Protein AF-A0A6V7VM84-F1 (afdb_monomer_lite)

pLDDT: mean 86.38, std 10.0, range [45.72, 98.25]

Organism: Meloidogyne enterolobii (NCBI:txid390850)

Secondary structure (DSSP, 8-state):
-HHHHHHTT-------TTT-----SS--PPPPPPHHHHHHHHHHHHHHTTTSSTT--SS-EEEEEEEETTEEEEEEE--PPPGGGG--

Radius of gyration: 18.18 Å; chains: 1; bounding box: 34×46×37 Å

Structure (mmCIF, N/CA/C/O backbone):
data_AF-A0A6V7VM84-F1
#
_entry.id   AF-A0A6V7VM84-F1
#
loop_
_atom_site.group_PDB
_atom_site.id
_atom_site.type_symbol
_atom_site.label_atom_id
_atom_site.label_alt_id
_atom_site.label_comp_id
_atom_site.label_asym_id
_atom_site.label_entity_id
_atom_site.label_seq_id
_atom_site.pdbx_PDB_ins_code
_atom_site.Cartn_x
_atom_site.Cartn_y
_atom_site.Cartn_z
_atom_site.occupancy
_atom_site.B_iso_or_equiv
_atom_site.auth_seq_id
_atom_site.auth_comp_id
_atom_site.auth_asym_id
_atom_site.auth_atom_id
_atom_site.pdbx_PDB_model_num
ATOM 1 N N . MET A 1 1 ? 4.108 7.063 -0.400 1.00 82.19 1 MET A N 1
ATOM 2 C CA . MET A 1 1 ? 5.100 5.969 -0.279 1.00 82.19 1 MET A CA 1
ATOM 3 C C . MET A 1 1 ? 6.501 6.339 -0.742 1.00 82.19 1 MET A C 1
ATOM 5 O O . MET A 1 1 ? 7.369 6.335 0.111 1.00 82.19 1 MET A O 1
ATOM 9 N N . GLY A 1 2 ? 6.755 6.712 -2.007 1.00 87.88 2 GLY A N 1
ATOM 10 C CA . GLY A 1 2 ? 8.128 7.025 -2.464 1.00 87.88 2 GLY A CA 1
ATOM 11 C C . GLY A 1 2 ? 8.880 8.034 -1.579 1.00 87.88 2 GLY A C 1
ATOM 12 O O . GLY A 1 2 ? 9.994 7.761 -1.152 1.00 87.88 2 GLY A O 1
ATOM 13 N N . LYS A 1 3 ? 8.220 9.135 -1.196 1.00 86.38 3 LYS A N 1
ATOM 14 C CA . LYS A 1 3 ? 8.754 10.129 -0.247 1.00 86.38 3 LYS A CA 1
ATOM 15 C C . LYS A 1 3 ? 9.117 9.534 1.131 1.00 86.38 3 LYS A C 1
ATOM 17 O O . LYS A 1 3 ? 10.158 9.897 1.652 1.00 86.38 3 LYS A O 1
ATOM 22 N N . ARG A 1 4 ? 8.330 8.582 1.664 1.00 88.06 4 ARG A N 1
ATOM 23 C CA . ARG A 1 4 ? 8.587 7.893 2.954 1.00 88.06 4 ARG A CA 1
ATOM 24 C C . ARG A 1 4 ? 9.808 6.964 2.905 1.00 88.06 4 ARG A C 1
ATOM 26 O O . ARG A 1 4 ? 10.475 6.755 3.910 1.00 88.06 4 ARG A O 1
ATOM 33 N N . ILE A 1 5 ? 10.074 6.364 1.744 1.00 90.75 5 ILE A N 1
ATOM 34 C CA . ILE A 1 5 ? 11.251 5.506 1.534 1.00 90.75 5 ILE A CA 1
ATOM 35 C C . ILE A 1 5 ? 12.507 6.384 1.513 1.00 90.75 5 ILE A C 1
ATOM 37 O O . ILE A 1 5 ? 13.459 6.129 2.243 1.00 90.75 5 ILE A O 1
ATOM 41 N N . LEU A 1 6 ? 12.462 7.468 0.735 1.00 89.31 6 LEU A N 1
ATOM 42 C CA . LEU A 1 6 ? 13.581 8.398 0.585 1.00 89.31 6 LEU A CA 1
ATOM 43 C C . LEU A 1 6 ? 13.892 9.173 1.875 1.00 89.31 6 LEU A C 1
ATOM 45 O O . LEU A 1 6 ? 15.060 9.404 2.160 1.00 89.31 6 LEU A O 1
ATOM 49 N N . SER A 1 7 ? 12.882 9.542 2.673 1.00 87.12 7 SER A N 1
ATOM 50 C CA . SER A 1 7 ? 13.083 10.255 3.947 1.00 87.12 7 SER A CA 1
ATOM 51 C C . SER A 1 7 ? 13.802 9.419 5.010 1.00 87.12 7 SER A C 1
ATOM 53 O O . SER A 1 7 ? 14.382 9.982 5.928 1.00 87.12 7 SER A O 1
ATOM 55 N N . ASN A 1 8 ? 13.780 8.089 4.886 1.00 87.75 8 ASN A N 1
ATOM 56 C CA . ASN A 1 8 ? 14.527 7.167 5.747 1.00 87.75 8 ASN A CA 1
ATOM 57 C C . ASN A 1 8 ? 15.880 6.754 5.137 1.00 87.75 8 ASN A C 1
ATOM 59 O O . ASN A 1 8 ? 16.451 5.744 5.536 1.00 87.75 8 ASN A O 1
ATOM 63 N N . ASN A 1 9 ? 16.384 7.498 4.145 1.00 92.50 9 ASN A N 1
ATOM 64 C CA . ASN A 1 9 ? 17.641 7.216 3.443 1.00 92.50 9 ASN A CA 1
ATOM 65 C C . ASN A 1 9 ? 17.696 5.846 2.740 1.00 92.50 9 ASN A C 1
ATOM 67 O O . ASN A 1 9 ? 18.778 5.324 2.474 1.00 92.50 9 ASN A O 1
ATOM 71 N N . PHE A 1 10 ? 16.545 5.269 2.387 1.00 94.50 10 PHE A N 1
ATOM 72 C CA . PHE A 1 10 ? 16.497 4.056 1.574 1.00 94.50 10 PHE A CA 1
ATOM 73 C C . PHE A 1 10 ? 16.492 4.378 0.077 1.00 94.50 10 PHE A C 1
ATOM 75 O O . PHE A 1 10 ? 15.986 5.412 -0.367 1.00 94.50 10 PHE A O 1
ATOM 82 N N . THR A 1 11 ? 16.998 3.4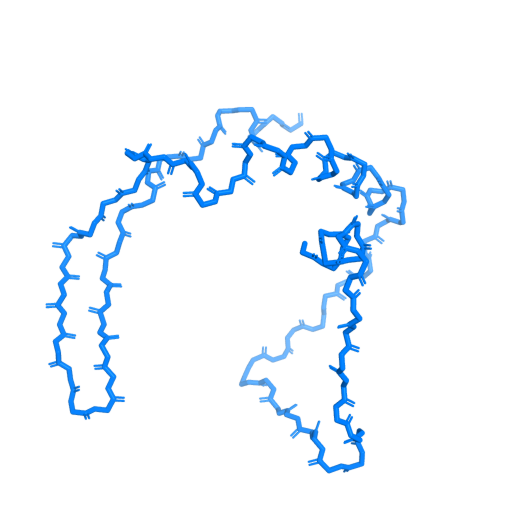43 -0.726 1.00 94.25 11 THR A N 1
ATOM 83 C CA . THR A 1 11 ? 17.004 3.527 -2.190 1.00 94.25 11 THR A CA 1
ATOM 84 C C . THR A 1 11 ? 15.939 2.614 -2.802 1.00 94.25 11 THR A C 1
ATOM 86 O O . THR A 1 11 ? 15.589 1.567 -2.261 1.00 94.25 11 THR A O 1
ATOM 89 N N . ILE A 1 12 ? 15.387 3.021 -3.950 1.00 93.69 12 ILE A N 1
ATOM 90 C CA . ILE A 1 12 ? 14.381 2.235 -4.680 1.00 93.69 12 ILE A CA 1
ATOM 91 C C . ILE A 1 12 ? 15.076 1.499 -5.824 1.00 93.69 12 ILE A C 1
ATOM 93 O O . ILE A 1 12 ? 15.325 2.086 -6.881 1.00 93.69 12 ILE A O 1
ATOM 97 N N . GLY A 1 13 ? 15.355 0.212 -5.620 1.00 93.56 13 GLY A N 1
ATOM 98 C CA . GLY A 1 13 ? 15.839 -0.679 -6.673 1.00 93.56 13 GLY A CA 1
ATOM 99 C C . GLY A 1 13 ? 14.771 -0.913 -7.743 1.00 93.56 13 GLY A C 1
ATOM 100 O O . GLY A 1 13 ? 13.593 -1.094 -7.432 1.00 93.56 13 GLY A O 1
ATOM 101 N N . ARG A 1 14 ? 15.172 -0.897 -9.018 1.00 92.38 14 ARG A N 1
ATOM 102 C CA . ARG A 1 14 ? 14.307 -1.239 -10.155 1.00 92.38 14 ARG A CA 1
ATOM 103 C C . ARG A 1 14 ? 15.032 -2.229 -11.066 1.00 92.38 14 ARG A C 1
ATOM 105 O O . ARG A 1 14 ? 16.213 -2.015 -11.332 1.00 92.38 14 ARG A O 1
ATOM 112 N N . PRO A 1 15 ? 14.358 -3.288 -11.541 1.00 93.06 15 PRO A N 1
ATOM 113 C CA . PRO A 1 15 ? 14.946 -4.202 -12.510 1.00 93.06 15 PRO A CA 1
ATOM 114 C C . PRO A 1 15 ? 15.058 -3.539 -13.890 1.00 93.06 15 PRO A C 1
ATOM 116 O O . PRO A 1 15 ? 14.416 -2.517 -14.149 1.00 93.06 15 PRO A O 1
ATOM 119 N N . ASN A 1 16 ? 15.854 -4.133 -14.784 1.00 93.31 16 ASN A N 1
ATOM 120 C CA . ASN A 1 16 ? 15.986 -3.645 -16.156 1.00 93.31 16 ASN A CA 1
ATOM 121 C C . ASN A 1 16 ? 14.614 -3.656 -16.870 1.00 93.31 16 ASN A C 1
ATOM 123 O O . ASN A 1 16 ? 13.914 -4.673 -16.898 1.00 93.31 16 ASN A O 1
ATOM 127 N N . SER A 1 17 ? 14.249 -2.517 -17.463 1.00 91.44 17 SER A N 1
ATOM 128 C CA . SER A 1 17 ? 13.012 -2.315 -18.221 1.00 91.44 17 SER A CA 1
ATOM 129 C C . SER A 1 17 ? 12.872 -3.211 -19.448 1.00 91.44 17 SER A C 1
ATOM 131 O O . SER A 1 17 ? 11.750 -3.447 -19.895 1.00 91.44 17 SER A O 1
ATOM 133 N N . ASP A 1 18 ? 13.979 -3.718 -19.992 1.00 92.12 18 ASP A N 1
ATOM 134 C CA . ASP A 1 18 ? 13.967 -4.517 -21.216 1.00 92.12 18 ASP A CA 1
ATOM 135 C C . ASP A 1 18 ? 13.158 -5.806 -21.043 1.00 92.12 18 ASP A C 1
ATOM 137 O O . ASP A 1 18 ? 12.370 -6.154 -21.929 1.00 92.12 18 ASP A O 1
ATOM 141 N N . TYR A 1 19 ? 13.281 -6.439 -19.868 1.00 89.31 19 TYR A N 1
ATOM 142 C CA . TYR A 1 19 ? 12.709 -7.753 -19.557 1.00 89.31 19 TYR A CA 1
ATOM 143 C C . TYR A 1 19 ? 11.540 -7.711 -18.559 1.00 89.31 19 TYR A C 1
ATOM 145 O O . TYR A 1 19 ? 10.827 -8.700 -18.420 1.00 89.31 19 TYR A O 1
ATOM 153 N N . VAL A 1 20 ? 11.297 -6.583 -17.878 1.00 87.19 20 VAL A N 1
ATOM 154 C CA . VAL A 1 20 ? 10.234 -6.456 -16.857 1.00 87.19 20 VAL A CA 1
ATOM 155 C C . VAL A 1 20 ? 9.086 -5.591 -17.366 1.00 87.19 20 VAL A C 1
ATOM 157 O O . VAL A 1 20 ? 8.815 -4.492 -16.879 1.00 87.19 20 VAL A O 1
ATOM 160 N N . ARG A 1 21 ? 8.394 -6.1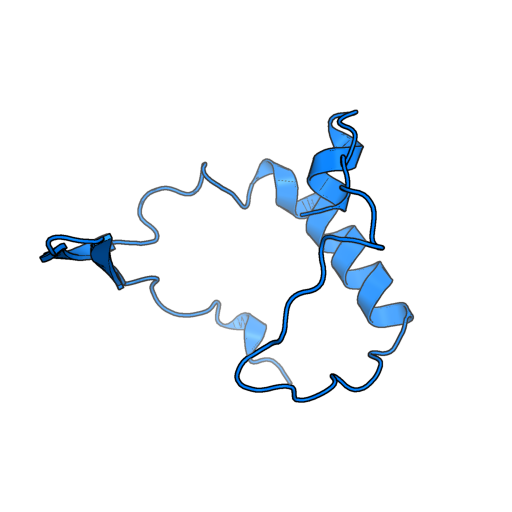03 -18.386 1.00 86.38 21 ARG A N 1
ATOM 161 C CA . ARG A 1 21 ? 7.182 -5.482 -18.934 1.00 86.38 21 ARG A CA 1
ATOM 162 C C . ARG A 1 21 ? 5.958 -6.205 -18.392 1.00 86.38 21 ARG A C 1
ATOM 164 O O . ARG A 1 21 ? 5.886 -7.427 -18.432 1.00 86.38 21 ARG A O 1
ATOM 171 N N . PHE A 1 22 ? 4.982 -5.446 -17.911 1.00 86.69 22 PHE A N 1
ATOM 172 C CA . PHE A 1 22 ? 3.711 -5.974 -17.425 1.00 86.69 22 PHE A CA 1
ATOM 173 C C . PHE A 1 22 ? 2.557 -5.332 -18.192 1.00 86.69 22 PHE A C 1
ATOM 175 O O . PHE A 1 22 ? 2.566 -4.134 -18.482 1.00 86.69 22 PHE A O 1
ATOM 182 N N . SER A 1 23 ? 1.543 -6.129 -18.510 1.00 80.62 23 SER A N 1
ATOM 183 C CA . SER A 1 23 ? 0.294 -5.653 -19.098 1.00 80.62 23 SER A CA 1
ATOM 184 C C . SER A 1 23 ? -0.764 -5.508 -18.009 1.00 80.62 23 SER A C 1
ATOM 186 O O . SER A 1 23 ? -1.069 -6.468 -17.305 1.00 80.62 23 SER A O 1
ATOM 188 N N . MET A 1 24 ? -1.363 -4.323 -17.875 1.00 81.69 24 MET A N 1
ATOM 189 C CA . MET A 1 24 ? -2.550 -4.170 -17.029 1.00 81.69 24 MET A CA 1
ATOM 190 C C . MET A 1 24 ? -3.772 -4.757 -17.742 1.00 81.69 24 MET A C 1
ATOM 192 O O . MET A 1 24 ? -4.057 -4.354 -18.866 1.00 81.69 24 MET A O 1
ATOM 196 N N . LEU A 1 25 ? -4.531 -5.633 -17.070 1.00 81.31 25 LEU A N 1
ATOM 197 C CA . LEU A 1 25 ? -5.758 -6.247 -17.611 1.00 81.31 25 LEU A CA 1
ATOM 198 C C . LEU A 1 25 ? -6.817 -5.212 -18.047 1.00 81.31 25 LEU A C 1
ATOM 200 O O . LEU A 1 25 ? -7.583 -5.458 -18.971 1.00 81.31 25 LEU A O 1
ATOM 204 N N . LYS A 1 26 ? -6.841 -4.029 -17.419 1.00 74.94 26 LYS A N 1
ATOM 205 C CA . LYS A 1 26 ? -7.685 -2.889 -17.807 1.00 74.94 26 LYS A CA 1
ATOM 206 C C . LYS A 1 26 ? -6.856 -1.608 -17.770 1.00 74.94 26 LYS A C 1
ATOM 208 O O . LYS A 1 26 ? -6.634 -1.029 -16.708 1.00 74.94 26 LYS A O 1
ATOM 213 N N . HIS A 1 27 ? -6.367 -1.167 -18.927 1.00 66.25 27 HIS A N 1
ATOM 214 C CA . HIS A 1 27 ? -5.548 0.039 -19.035 1.00 66.25 27 HIS A CA 1
ATOM 215 C C . HIS A 1 27 ? -6.406 1.265 -19.373 1.00 66.25 27 HIS A C 1
ATOM 217 O O . HIS A 1 27 ? -6.693 1.532 -20.535 1.00 66.25 27 HIS A O 1
ATOM 223 N N . VAL A 1 28 ? -6.788 2.049 -18.361 1.00 74.38 28 VAL A N 1
ATOM 224 C CA . VAL A 1 28 ? -7.267 3.425 -18.572 1.00 74.38 28 VAL A CA 1
ATOM 225 C C . VAL A 1 28 ? -6.139 4.371 -18.185 1.00 74.38 28 VAL A C 1
ATOM 227 O O . VAL A 1 28 ? -5.799 4.503 -17.006 1.00 74.38 28 VAL A O 1
ATOM 230 N N . LYS A 1 29 ? -5.524 5.014 -19.182 1.00 69.94 29 LYS A N 1
ATOM 231 C CA . LYS A 1 29 ? -4.440 5.972 -18.946 1.00 69.94 29 LYS A CA 1
ATOM 232 C C . LYS A 1 29 ? -4.999 7.163 -18.165 1.00 69.94 29 LYS A C 1
ATOM 234 O O . LYS A 1 29 ? -5.883 7.870 -18.646 1.00 69.94 29 LYS A O 1
ATOM 239 N N . ARG A 1 30 ? -4.498 7.382 -16.945 1.00 69.12 30 ARG A N 1
ATOM 240 C CA . ARG A 1 30 ? -4.899 8.528 -16.113 1.00 69.12 30 ARG A CA 1
ATOM 241 C C . ARG A 1 30 ? -4.569 9.835 -16.842 1.00 69.12 30 ARG A C 1
ATOM 243 O O . ARG A 1 30 ? -3.479 9.974 -17.399 1.00 69.12 30 ARG A O 1
ATOM 250 N N . LYS A 1 31 ? -5.486 10.807 -16.809 1.00 78.06 31 LYS A N 1
ATOM 251 C CA . LYS A 1 31 ? -5.191 12.187 -17.230 1.00 78.06 31 LYS A CA 1
ATOM 252 C C . LYS A 1 31 ? -4.140 12.780 -16.283 1.00 78.06 31 LYS A C 1
ATOM 254 O O . LYS A 1 31 ? -4.134 12.462 -15.093 1.00 78.06 31 LYS A O 1
ATOM 259 N N . ARG A 1 32 ? -3.235 13.620 -16.801 1.00 71.75 32 ARG A N 1
ATOM 260 C CA . ARG A 1 32 ? -2.243 14.307 -15.958 1.00 71.75 32 ARG A CA 1
ATOM 261 C C . ARG A 1 32 ? -2.968 15.204 -14.952 1.00 71.75 32 ARG A C 1
ATOM 263 O O . ARG A 1 32 ? -3.771 16.045 -15.341 1.00 71.75 32 ARG A O 1
ATOM 270 N N . VAL A 1 33 ? -2.667 15.007 -13.674 1.00 76.50 33 VAL A N 1
ATOM 271 C CA . VAL A 1 33 ? -3.127 15.863 -12.575 1.00 76.50 33 VAL A CA 1
ATOM 272 C C . VAL A 1 33 ? -2.284 17.143 -12.563 1.00 76.50 33 VAL A C 1
ATOM 274 O O . VAL A 1 33 ? -1.120 17.117 -12.969 1.00 76.50 33 VAL A O 1
ATOM 277 N N . GLN A 1 34 ? -2.851 18.264 -12.112 1.00 82.44 34 GLN A N 1
ATOM 278 C CA . GLN A 1 34 ? -2.120 19.527 -11.990 1.00 82.44 34 GLN A CA 1
ATOM 279 C C . GLN A 1 34 ? -0.906 19.369 -11.046 1.00 82.44 34 GLN A C 1
ATOM 281 O O . GLN A 1 34 ? -1.086 18.916 -9.913 1.00 82.44 34 GLN A O 1
ATOM 286 N N . PRO A 1 35 ? 0.318 19.770 -11.449 1.00 83.25 35 PRO A N 1
ATOM 287 C CA . PRO A 1 35 ? 1.529 19.597 -10.636 1.00 83.25 35 PRO A CA 1
ATOM 288 C C . PRO A 1 35 ? 1.442 20.211 -9.234 1.00 83.25 35 PRO A C 1
ATOM 290 O O . PRO A 1 35 ? 1.939 19.627 -8.276 1.00 83.25 35 PRO A O 1
ATOM 293 N N . LYS A 1 36 ? 0.752 21.351 -9.093 1.00 85.62 36 LYS A N 1
ATOM 294 C CA . LYS A 1 36 ? 0.546 22.035 -7.805 1.00 85.62 36 LYS A CA 1
ATOM 295 C C . LYS A 1 36 ? -0.121 21.129 -6.765 1.00 85.62 36 LYS A C 1
ATOM 297 O O . LYS A 1 36 ? 0.278 21.132 -5.604 1.00 85.62 36 LYS A O 1
ATOM 302 N N . LEU A 1 37 ? -1.091 20.320 -7.192 1.00 84.56 37 LEU A N 1
ATOM 303 C CA . LEU A 1 37 ? -1.770 19.369 -6.316 1.00 84.56 37 LEU A CA 1
ATOM 304 C C . LEU A 1 37 ? -0.826 18.251 -5.867 1.00 84.56 37 LEU A C 1
ATOM 306 O O . LEU A 1 37 ? -0.852 17.856 -4.708 1.00 84.56 37 LEU A O 1
ATOM 310 N N . VAL A 1 38 ? 0.045 17.776 -6.762 1.00 84.75 38 VAL A N 1
ATOM 311 C CA . VAL A 1 38 ? 1.026 16.729 -6.440 1.00 84.75 38 VAL A CA 1
ATOM 312 C C . VAL A 1 38 ? 1.987 17.201 -5.351 1.00 84.75 38 VAL A C 1
ATOM 314 O O . VAL A 1 38 ? 2.206 16.469 -4.391 1.00 84.75 38 VAL A O 1
ATOM 317 N N . TYR A 1 39 ? 2.516 18.423 -5.450 1.00 87.50 39 TYR A N 1
ATOM 318 C CA . TYR A 1 39 ? 3.408 18.968 -4.421 1.00 87.50 39 TYR A CA 1
ATOM 319 C C . TYR A 1 39 ? 2.706 19.166 -3.078 1.00 87.50 39 TYR A C 1
ATOM 321 O O . TYR A 1 39 ? 3.253 18.760 -2.056 1.00 87.50 39 TYR A O 1
ATOM 329 N N . LYS A 1 40 ? 1.473 19.692 -3.084 1.00 89.06 40 LYS A N 1
ATOM 330 C CA . LYS A 1 40 ? 0.665 19.828 -1.864 1.00 89.06 40 LYS A CA 1
ATOM 331 C C . LYS A 1 40 ? 0.463 18.475 -1.172 1.00 89.06 40 LYS A C 1
ATOM 333 O O . LYS A 1 40 ? 0.700 18.346 0.023 1.00 89.06 40 LYS A O 1
ATOM 338 N N . LEU A 1 41 ? 0.097 17.444 -1.937 1.00 86.44 41 LEU A N 1
ATOM 339 C CA . LEU A 1 41 ? -0.084 16.089 -1.408 1.00 86.44 41 LEU A CA 1
ATOM 340 C C . LEU A 1 41 ? 1.220 15.491 -0.863 1.00 86.44 41 LEU A C 1
ATOM 342 O O . LEU A 1 41 ? 1.189 14.751 0.117 1.00 86.44 41 LEU A O 1
ATOM 346 N N . LEU A 1 42 ? 2.366 15.789 -1.484 1.00 88.81 42 LEU A N 1
ATOM 347 C CA . LEU A 1 42 ? 3.671 15.340 -0.991 1.00 88.81 42 LEU A CA 1
ATOM 348 C C . LEU A 1 42 ? 4.040 15.999 0.344 1.00 88.81 42 LEU A C 1
ATOM 350 O O . LEU A 1 42 ? 4.550 15.306 1.221 1.00 88.81 42 LEU A O 1
ATOM 354 N N . GLU A 1 43 ? 3.755 17.292 0.505 1.00 88.88 43 GLU A N 1
ATOM 355 C CA . GLU A 1 43 ? 3.978 18.029 1.755 1.00 88.88 43 GLU A CA 1
ATOM 356 C C . GLU A 1 43 ? 3.081 17.501 2.887 1.00 88.88 43 GLU A C 1
ATOM 358 O O . GLU A 1 43 ? 3.550 17.212 3.987 1.00 88.88 43 GLU A O 1
ATOM 363 N N . GLU A 1 44 ? 1.789 17.300 2.616 1.00 87.12 44 GLU A N 1
ATOM 364 C CA . GLU A 1 44 ? 0.857 16.725 3.593 1.00 87.12 44 GLU A CA 1
ATOM 365 C C . GLU A 1 44 ? 1.228 15.287 3.974 1.00 87.12 44 GLU A C 1
ATOM 367 O O . GLU A 1 44 ? 1.081 14.890 5.131 1.00 87.12 44 GLU A O 1
ATOM 372 N N . ALA A 1 45 ? 1.715 14.491 3.019 1.00 85.75 45 ALA A N 1
ATOM 373 C CA . ALA A 1 45 ? 2.146 13.122 3.278 1.00 85.75 45 ALA A CA 1
ATOM 374 C C . ALA A 1 45 ? 3.393 13.051 4.174 1.00 85.75 45 ALA A C 1
ATOM 376 O O . ALA A 1 45 ? 3.541 12.079 4.915 1.00 85.75 45 ALA A O 1
ATOM 377 N N . GLU A 1 46 ? 4.279 14.047 4.101 1.00 86.81 46 GLU A N 1
ATOM 378 C CA . GLU A 1 46 ? 5.459 14.171 4.963 1.00 86.81 46 GLU A CA 1
ATOM 379 C C .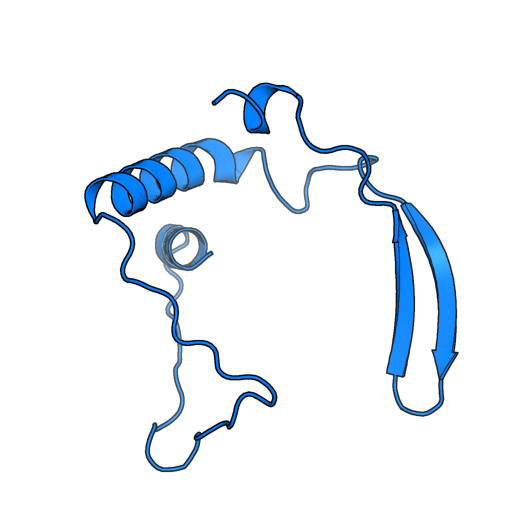 GLU A 1 46 ? 5.051 14.495 6.404 1.00 86.81 46 GLU A C 1
ATOM 381 O O . GLU A 1 46 ? 5.472 13.797 7.323 1.00 86.81 46 GLU A O 1
ATOM 386 N N . LYS A 1 47 ? 4.132 15.451 6.594 1.00 87.81 47 LYS A N 1
ATOM 387 C CA . LYS A 1 47 ? 3.601 15.810 7.924 1.00 87.81 47 LYS A CA 1
ATOM 388 C C . LYS A 1 47 ? 2.882 14.643 8.605 1.00 87.81 47 LYS A C 1
ATOM 390 O O . LYS A 1 47 ? 3.066 14.416 9.794 1.00 87.81 47 LYS A O 1
ATOM 395 N N . ARG A 1 48 ? 2.079 13.885 7.849 1.00 85.50 48 ARG A N 1
ATOM 396 C CA . ARG A 1 48 ? 1.283 12.765 8.382 1.00 85.50 48 ARG A CA 1
ATOM 397 C C . ARG A 1 48 ? 2.075 11.487 8.620 1.00 85.50 48 ARG A C 1
ATOM 399 O O . ARG A 1 48 ? 1.586 10.595 9.292 1.00 85.50 48 ARG A O 1
ATOM 406 N N . MET A 1 49 ? 3.281 11.354 8.075 1.00 85.25 49 MET A N 1
ATOM 407 C CA . MET A 1 49 ? 4.012 10.084 8.093 1.00 85.25 49 MET A CA 1
ATOM 408 C C . MET A 1 49 ? 4.238 9.503 9.496 1.00 85.25 49 MET A C 1
ATOM 410 O O . MET A 1 49 ? 4.243 8.283 9.634 1.00 85.25 49 MET A O 1
ATOM 414 N N . ALA A 1 50 ? 4.439 10.354 10.503 1.00 84.31 50 ALA A N 1
ATOM 415 C CA . ALA A 1 50 ? 4.693 9.922 11.876 1.00 84.31 50 ALA A CA 1
ATOM 416 C C . ALA A 1 50 ? 3.442 9.370 12.582 1.00 84.31 50 ALA A C 1
ATOM 418 O O . ALA A 1 50 ? 3.561 8.564 13.500 1.00 84.31 50 ALA A O 1
ATOM 419 N N . THR A 1 51 ? 2.251 9.803 12.168 1.00 85.56 51 THR A N 1
ATOM 420 C CA . THR A 1 51 ? 0.985 9.489 12.845 1.00 85.56 51 THR A CA 1
ATOM 421 C C . THR A 1 51 ? 0.093 8.545 12.040 1.00 85.56 51 THR A C 1
ATOM 423 O O . THR A 1 51 ? -0.615 7.748 12.636 1.00 85.56 51 THR A O 1
ATOM 426 N N . ASP A 1 52 ? 0.163 8.604 10.710 1.00 85.12 52 ASP A N 1
ATOM 427 C CA . ASP A 1 52 ? -0.689 7.884 9.758 1.00 85.12 52 ASP A CA 1
ATOM 428 C C . ASP A 1 52 ? 0.089 6.717 9.114 1.00 85.12 52 ASP A C 1
ATOM 430 O O . ASP A 1 52 ? 0.903 6.895 8.186 1.00 85.12 52 ASP A O 1
ATOM 434 N N . GLY A 1 53 ? -0.127 5.503 9.623 1.00 87.25 53 GLY A N 1
ATOM 435 C CA . GLY A 1 53 ? 0.566 4.302 9.173 1.00 87.25 53 GLY A CA 1
ATOM 436 C C . GLY A 1 53 ? 0.172 3.032 9.928 1.00 87.25 53 GLY A C 1
ATOM 437 O O . GLY A 1 53 ? -0.942 2.888 10.413 1.00 87.25 53 GLY A O 1
ATOM 438 N N . ILE A 1 54 ? 1.109 2.082 10.008 1.00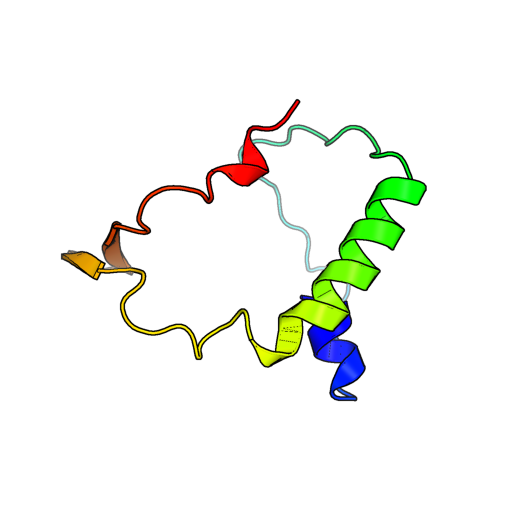 87.62 54 ILE A N 1
ATOM 439 C CA . ILE A 1 54 ? 0.893 0.771 10.653 1.00 87.62 54 ILE A CA 1
ATOM 440 C C . ILE A 1 54 ? 0.616 0.871 12.161 1.00 87.62 54 ILE A C 1
ATOM 442 O O . ILE A 1 54 ? 0.095 -0.059 12.758 1.00 87.62 54 ILE A O 1
ATOM 446 N N . ASN A 1 55 ? 0.982 2.001 12.758 1.00 87.69 55 ASN A N 1
ATOM 447 C CA . ASN A 1 55 ? 0.757 2.348 14.153 1.00 87.69 55 ASN A CA 1
ATOM 448 C C . ASN A 1 55 ? -0.702 2.720 14.467 1.00 87.69 55 ASN A C 1
ATOM 450 O O . ASN A 1 55 ? -1.032 2.905 15.634 1.00 87.69 55 ASN A O 1
ATOM 454 N N . GLU A 1 56 ? -1.572 2.854 13.464 1.00 85.19 56 GLU A N 1
ATOM 455 C CA . GLU A 1 56 ? -2.993 3.108 13.693 1.00 85.19 56 GLU A CA 1
ATOM 456 C C . GLU A 1 56 ? -3.745 1.805 14.005 1.00 85.19 56 GLU A C 1
ATOM 458 O O . GLU A 1 56 ? -4.137 1.046 13.114 1.00 85.19 56 GLU A O 1
ATOM 463 N N . GLU A 1 57 ? -3.960 1.548 15.293 1.00 84.12 57 GLU A N 1
ATOM 464 C CA . GLU A 1 57 ? -4.681 0.371 15.781 1.00 84.12 57 GLU A CA 1
ATOM 465 C C . GLU A 1 57 ? -6.203 0.597 15.840 1.00 84.12 57 GLU A C 1
ATOM 467 O O . GLU A 1 57 ? -6.689 1.720 15.968 1.00 84.12 57 GLU A O 1
ATOM 472 N N . GLY A 1 58 ? -6.980 -0.486 15.739 1.00 84.38 58 GLY A N 1
ATOM 473 C CA . GLY A 1 58 ? -8.432 -0.470 15.977 1.00 84.38 58 GLY A CA 1
ATOM 474 C C . GLY A 1 58 ? -9.298 0.196 14.899 1.00 84.38 58 GLY A C 1
ATOM 475 O O . GLY A 1 58 ? -10.516 0.230 15.051 1.00 84.38 58 GLY A O 1
ATOM 476 N N . LYS A 1 59 ? -8.712 0.696 13.802 1.00 87.06 59 LYS A N 1
ATOM 477 C CA . LYS A 1 59 ? -9.455 1.340 12.698 1.00 87.06 59 LYS A CA 1
ATOM 478 C C . LYS A 1 59 ? -10.017 0.378 11.650 1.00 87.06 59 LYS A C 1
ATOM 480 O O . LYS A 1 59 ? -10.795 0.785 10.797 1.00 87.06 59 LYS A O 1
ATOM 485 N N . TRP A 1 60 ? -9.607 -0.883 11.686 1.00 91.94 60 TRP A N 1
ATOM 486 C CA . TRP A 1 60 ? -10.023 -1.899 10.728 1.00 91.94 60 TRP A CA 1
ATOM 487 C C . TRP A 1 60 ? -10.222 -3.234 11.434 1.00 91.94 60 TRP A C 1
ATOM 489 O O . TRP A 1 60 ? -9.650 -3.491 12.497 1.00 91.94 60 TRP A O 1
ATOM 499 N N . ARG A 1 61 ? -11.037 -4.104 10.840 1.00 95.00 61 ARG A N 1
ATOM 500 C CA . ARG A 1 61 ? -11.327 -5.425 11.396 1.00 95.00 61 ARG A CA 1
ATOM 501 C C . ARG A 1 61 ? -11.468 -6.465 10.300 1.00 95.00 61 ARG A C 1
ATOM 503 O O . ARG A 1 61 ? -12.113 -6.238 9.283 1.00 95.00 61 ARG A O 1
ATOM 510 N N . ILE A 1 62 ? -10.911 -7.649 10.536 1.00 95.88 62 ILE A N 1
ATOM 511 C CA . ILE A 1 62 ? -11.123 -8.803 9.661 1.00 95.88 62 ILE A CA 1
ATOM 512 C C . ILE A 1 62 ? -12.540 -9.331 9.889 1.00 95.88 62 ILE A C 1
ATOM 514 O O . ILE A 1 62 ? -12.883 -9.745 10.994 1.00 95.88 62 ILE A O 1
ATOM 518 N N . ILE A 1 63 ? -13.357 -9.321 8.839 1.00 97.50 63 ILE A N 1
ATOM 519 C CA . ILE A 1 63 ? -14.711 -9.884 8.856 1.00 97.50 63 ILE A CA 1
ATOM 520 C C . ILE A 1 63 ? -14.645 -11.393 8.627 1.00 97.50 63 ILE A C 1
ATOM 522 O O . ILE A 1 63 ? -15.355 -12.162 9.271 1.00 97.50 63 ILE A O 1
ATOM 526 N N . LYS A 1 64 ? -13.809 -11.821 7.676 1.00 97.75 64 LYS A N 1
ATOM 527 C CA . LYS A 1 64 ? -13.730 -13.217 7.251 1.00 97.75 64 LYS A CA 1
ATOM 528 C C . LYS A 1 64 ? -12.353 -13.553 6.697 1.00 97.75 64 LYS A C 1
ATOM 530 O O . LYS A 1 64 ? -11.740 -12.737 6.009 1.00 97.75 64 LYS A O 1
ATOM 535 N N . VAL A 1 65 ? -11.913 -14.782 6.948 1.00 98.00 65 VAL A N 1
ATOM 536 C CA . VAL A 1 65 ? -10.717 -15.374 6.346 1.00 98.00 65 VAL A CA 1
ATOM 537 C C . VAL A 1 65 ? -11.127 -16.649 5.621 1.00 98.00 65 VAL A C 1
ATOM 539 O O . VAL A 1 65 ? -11.600 -17.589 6.253 1.00 98.00 65 VAL A O 1
ATOM 542 N N . ASP A 1 66 ? -10.933 -16.682 4.304 1.00 98.00 66 ASP A N 1
ATOM 543 C CA . ASP A 1 66 ? -11.104 -17.887 3.494 1.00 98.00 66 ASP A CA 1
ATOM 544 C C . ASP A 1 66 ? -9.731 -18.387 3.028 1.00 98.00 66 ASP A C 1
ATOM 546 O O . ASP A 1 66 ? -8.988 -17.680 2.341 1.00 98.00 66 ASP A O 1
ATOM 550 N N . ILE A 1 67 ? -9.400 -19.629 3.375 1.00 98.00 67 ILE A N 1
ATOM 551 C CA . ILE A 1 67 ? -8.169 -20.289 2.935 1.00 98.00 67 ILE A CA 1
ATOM 552 C C . ILE A 1 67 ? -8.451 -20.977 1.600 1.00 98.00 67 ILE A C 1
ATOM 554 O O . ILE A 1 67 ? -9.338 -21.827 1.516 1.00 98.00 67 ILE A O 1
ATOM 558 N N . ARG A 1 68 ? -7.711 -20.618 0.546 1.00 96.94 68 ARG A N 1
ATOM 559 C CA . ARG A 1 68 ? -7.790 -21.284 -0.761 1.00 96.94 68 ARG A CA 1
ATOM 560 C C . ARG A 1 68 ? -6.438 -21.897 -1.123 1.00 96.94 68 ARG A C 1
ATOM 562 O O . ARG A 1 68 ? -5.415 -21.394 -0.671 1.00 96.94 68 ARG A O 1
ATOM 569 N N . PRO A 1 69 ? -6.400 -22.936 -1.978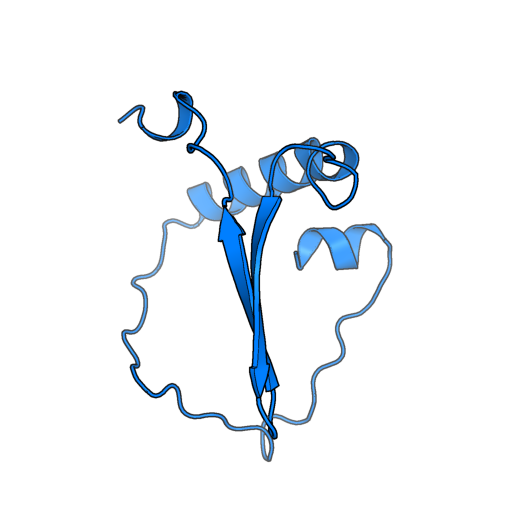 1.00 98.25 69 PRO A N 1
ATOM 570 C CA . PRO A 1 69 ? -5.151 -23.635 -2.290 1.00 98.25 69 PRO A CA 1
ATOM 571 C C . PRO A 1 69 ? -4.016 -22.742 -2.816 1.00 98.25 69 PRO A C 1
ATOM 573 O O . PRO A 1 69 ? -2.853 -23.048 -2.593 1.00 98.25 69 PRO A O 1
ATOM 576 N N . LEU A 1 70 ? -4.343 -21.644 -3.509 1.00 98.12 70 LEU A N 1
ATOM 577 C CA . LEU A 1 70 ? -3.355 -20.752 -4.130 1.00 98.12 70 LEU A CA 1
ATOM 578 C C . LEU A 1 70 ? -3.179 -19.412 -3.404 1.00 98.12 70 LEU A C 1
ATOM 580 O O . LEU A 1 70 ? -2.244 -18.679 -3.715 1.00 98.12 70 LEU A O 1
ATOM 584 N N . TYR A 1 71 ? -4.092 -19.048 -2.499 1.00 97.56 71 TYR A N 1
ATOM 585 C CA . TYR A 1 71 ? -4.072 -17.746 -1.832 1.00 97.56 71 TYR A CA 1
ATOM 586 C C . TYR A 1 71 ? -4.979 -17.707 -0.600 1.00 97.56 71 TYR A C 1
ATOM 588 O O . TYR A 1 71 ? -5.943 -18.462 -0.477 1.00 97.56 71 TYR A O 1
ATOM 596 N N . TYR A 1 72 ? -4.710 -16.747 0.281 1.00 98.00 72 TYR A N 1
ATOM 597 C CA . TYR A 1 72 ? -5.614 -16.378 1.364 1.00 98.00 72 TYR A CA 1
ATOM 598 C C . TYR A 1 72 ? -6.504 -15.224 0.926 1.00 98.00 72 TYR A C 1
ATOM 600 O O . TYR A 1 72 ? -6.027 -14.243 0.354 1.00 98.00 72 TYR A O 1
ATOM 608 N N . HIS A 1 73 ? -7.795 -15.322 1.217 1.00 97.81 73 HIS A N 1
ATOM 609 C CA . HIS A 1 73 ? -8.744 -14.251 0.962 1.00 97.81 73 HIS A CA 1
ATOM 610 C C . HIS A 1 73 ? -9.202 -13.655 2.290 1.00 97.81 73 HIS A C 1
ATOM 612 O O . HIS A 1 73 ? -9.945 -14.283 3.043 1.00 97.81 73 HIS A O 1
ATOM 618 N N . LEU A 1 74 ? -8.730 -12.442 2.575 1.00 97.62 74 LEU A N 1
ATOM 619 C CA . LEU A 1 74 ? -9.118 -11.682 3.754 1.00 97.62 74 LEU A CA 1
ATOM 620 C C . LEU A 1 74 ? -10.170 -10.651 3.353 1.00 97.62 74 LEU A C 1
ATOM 622 O O . LEU A 1 74 ? -9.908 -9.791 2.512 1.00 97.62 74 LEU A O 1
ATOM 626 N N . ILE A 1 75 ? -11.346 -10.733 3.967 1.00 97.19 75 ILE A N 1
ATOM 627 C CA . ILE A 1 75 ? -12.386 -9.710 3.858 1.00 97.19 75 ILE A CA 1
ATOM 628 C C . ILE A 1 75 ? -12.239 -8.797 5.071 1.00 97.19 75 ILE A C 1
ATOM 630 O O . ILE A 1 75 ? -12.353 -9.257 6.209 1.00 97.19 75 ILE A O 1
ATOM 634 N N . VAL A 1 76 ? -11.961 -7.519 4.823 1.00 96.56 76 VAL A N 1
ATOM 635 C CA . VAL A 1 76 ? -11.613 -6.535 5.854 1.00 96.56 76 VAL A CA 1
ATOM 636 C C . VAL A 1 76 ? -12.587 -5.365 5.797 1.00 96.56 76 VAL A C 1
ATOM 638 O O . VAL A 1 76 ? -12.824 -4.805 4.729 1.00 96.56 76 VAL A O 1
ATOM 641 N N . ASP A 1 77 ? -13.130 -5.010 6.956 1.00 95.44 77 ASP A N 1
ATOM 642 C CA . ASP A 1 77 ? -13.832 -3.756 7.196 1.00 95.44 77 ASP A CA 1
ATOM 643 C C . ASP A 1 77 ? -12.797 -2.670 7.503 1.00 95.44 77 ASP A C 1
ATOM 645 O O . ASP A 1 77 ? -11.997 -2.830 8.428 1.00 95.44 77 ASP A O 1
ATOM 649 N N . VAL A 1 78 ? -12.786 -1.599 6.712 1.00 92.38 78 VAL A N 1
ATOM 650 C CA . VAL A 1 78 ? -11.841 -0.476 6.840 1.00 92.38 78 VAL A CA 1
ATOM 651 C C . VAL A 1 78 ? -12.497 0.790 7.401 1.00 92.38 78 VAL A C 1
ATOM 653 O O . VAL A 1 78 ? -11.854 1.838 7.427 1.00 92.38 78 VAL A O 1
ATOM 656 N N . GLY A 1 79 ? -13.752 0.692 7.852 1.00 91.25 79 GLY A N 1
ATOM 657 C CA . GLY A 1 79 ? -14.507 1.806 8.413 1.00 91.25 79 GLY A CA 1
ATOM 658 C C . GLY A 1 79 ? -14.949 2.846 7.381 1.00 91.25 79 GLY A C 1
ATOM 659 O O . GLY A 1 79 ? -14.803 2.674 6.166 1.00 91.25 79 GLY A O 1
ATOM 660 N N . ASP A 1 80 ? -15.510 3.939 7.892 1.00 89.44 80 ASP A N 1
ATOM 661 C CA . ASP A 1 80 ? -15.986 5.057 7.084 1.00 89.44 80 ASP A CA 1
ATOM 662 C C . ASP A 1 80 ? -14.855 6.042 6.750 1.00 89.44 80 ASP A C 1
ATOM 664 O O . ASP A 1 80 ? -13.956 6.275 7.568 1.00 89.44 80 ASP A O 1
ATOM 668 N N . PRO A 1 81 ? -14.884 6.666 5.558 1.00 84.06 81 PRO A N 1
ATOM 669 C CA . PRO A 1 81 ? -13.929 7.709 5.222 1.00 84.06 81 PRO A CA 1
ATOM 670 C C . PRO A 1 81 ? -14.105 8.929 6.148 1.00 84.06 81 PRO A C 1
ATOM 672 O O . PRO A 1 81 ? -15.234 9.255 6.529 1.00 84.06 81 PRO A O 1
ATOM 675 N N . PRO A 1 82 ? -13.017 9.656 6.463 1.00 81.56 82 PRO A N 1
ATOM 676 C CA . PRO A 1 82 ? -13.093 10.910 7.204 1.00 81.56 82 PRO A CA 1
ATOM 677 C C . PRO A 1 82 ? -14.066 11.910 6.558 1.00 81.56 82 PRO A C 1
ATOM 679 O O . PRO A 1 82 ? -14.126 12.047 5.332 1.00 81.56 82 PRO A O 1
ATOM 682 N N . SER A 1 83 ? -14.847 12.613 7.381 1.00 79.12 83 SER A N 1
ATOM 683 C CA . SER A 1 83 ? -15.924 13.503 6.920 1.00 79.12 83 SER A CA 1
ATOM 684 C C . SER A 1 83 ? -15.424 14.687 6.084 1.00 79.12 83 SER A C 1
ATOM 686 O O . SER A 1 83 ? -16.126 15.161 5.191 1.00 79.12 83 SER A O 1
ATOM 688 N N . ASP A 1 84 ? -14.190 15.121 6.320 1.00 75.44 84 ASP A N 1
ATOM 689 C CA . ASP A 1 84 ? -13.495 16.201 5.624 1.00 75.44 84 ASP A CA 1
ATOM 690 C C . ASP A 1 84 ? -13.108 15.849 4.178 1.00 75.44 84 ASP A C 1
ATOM 692 O O . ASP A 1 84 ? -12.904 16.750 3.359 1.00 75.44 84 ASP A O 1
ATOM 696 N N . TRP A 1 85 ? -13.081 14.563 3.810 1.00 67.94 85 TRP A N 1
ATOM 697 C CA . TRP A 1 85 ? -12.722 14.129 2.453 1.00 67.94 85 TRP A CA 1
ATOM 698 C C . TRP A 1 85 ? -13.802 14.425 1.401 1.00 67.94 85 TRP A C 1
ATOM 700 O O . TRP A 1 85 ? -13.495 14.458 0.210 1.00 67.94 85 TRP A O 1
ATOM 710 N N . ASN A 1 86 ? -15.049 14.666 1.820 1.00 55.47 86 ASN A N 1
ATOM 711 C CA . ASN A 1 86 ? -16.179 14.983 0.935 1.00 55.47 86 ASN A CA 1
ATOM 712 C C . ASN A 1 86 ? -16.454 16.489 0.785 1.00 55.47 86 ASN A C 1
ATOM 714 O O . ASN A 1 86 ? -17.435 16.871 0.141 1.00 55.47 86 ASN A O 1
ATOM 718 N N . THR A 1 87 ? -15.609 17.351 1.352 1.00 51.62 87 THR A N 1
ATOM 719 C CA . THR A 1 87 ? -15.771 18.803 1.221 1.00 51.62 87 THR A CA 1
ATOM 720 C C . THR A 1 87 ? -15.362 19.227 -0.193 1.00 51.62 87 THR A C 1
ATOM 72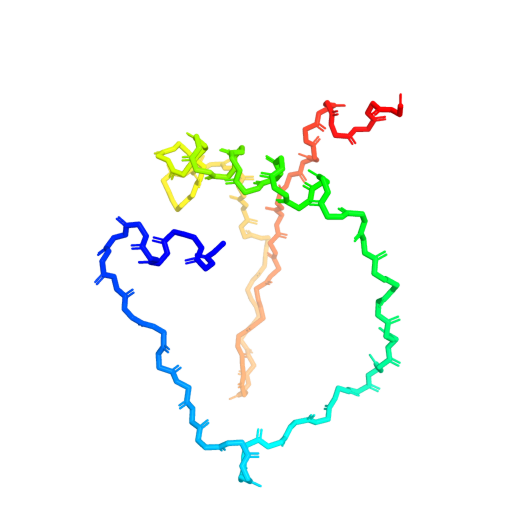2 O O . THR A 1 87 ? -14.178 19.222 -0.532 1.00 51.62 87 THR A O 1
ATOM 725 N N . LYS A 1 88 ? -16.361 19.500 -1.040 1.00 45.72 88 LYS A N 1
ATOM 726 C CA . LYS A 1 88 ? -16.187 20.006 -2.410 1.00 45.72 88 LYS A CA 1
ATOM 727 C C . LYS A 1 88 ? -15.709 21.452 -2.437 1.00 45.72 88 LYS A C 1
ATOM 729 O O . LYS A 1 88 ? -16.189 22.236 -1.592 1.00 45.72 88 LYS A O 1
#

Sequence (88 aa):
MGKRILSNNFTIGRPNSDYVRFSMLKHVKRKRVQPKLVYKLLEEAEKRMATDGINEEGKWRIIKVDIRPLYYHLIVDVGDPPSDWNTK

Foldseek 3Di:
DVLVCVVVVHDDDDDDPVPDDDDDPDDDDDDDDDVVVVVVVSVVCVVCVVPPDPPDPPQKDFPDWDDDPVDIDTDMDRDDDDPVVPDD

InterPro domains:
  IPR029044 Nucleotide-diphospho-sugar transferases [G3DSA:3.90.550.10] (1-82)